Protein AF-A0A0F9KIY3-F1 (afdb_monomer_lite)

pLDDT: mean 74.43, std 20.49, range [30.53, 94.25]

Secondary structure (DSSP, 8-state):
----S---TT------S---GGGHHHHHHHHHHHHHHHHHHHHHHHHHHHHHHHHHHHEEEEE-TTT--EEEEE--TT--EEE-TTT--EEE--TT--

Radius of gyration: 25.59 Å; chains: 1; bounding box: 50×29×67 Å

Organism: NCBI:txid412755

Sequence (98 aa):
MLFRNVIDLNYSVTFNEKIEINQIPLFFHRLLSIDKEFENLSLLLYVNRWIRELTQSYNRDFTCNDCGEINIYFIPPETQYIICRRCKMKHFINSSKF

Structure (mmCIF, N/CA/C/O backbone):
data_AF-A0A0F9KIY3-F1
#
_entry.id   AF-A0A0F9KIY3-F1
#
loop_
_atom_site.group_PDB
_atom_site.id
_atom_site.type_symbol
_atom_site.label_atom_id
_atom_site.label_alt_id
_atom_site.label_comp_id
_atom_site.label_asym_id
_atom_site.label_entity_id
_atom_site.label_seq_id
_atom_site.pdbx_PDB_ins_code
_atom_site.Cartn_x
_atom_site.Cartn_y
_atom_site.Cartn_z
_atom_site.occupancy
_atom_site.B_iso_or_equiv
_atom_site.auth_seq_id
_atom_site.auth_comp_id
_atom_site.auth_asym_id
_atom_site.auth_atom_id
_atom_site.pdbx_PDB_model_num
ATOM 1 N N . MET A 1 1 ? 4.634 19.750 15.854 1.00 35.19 1 MET A N 1
ATOM 2 C CA . MET A 1 1 ? 5.137 20.115 17.199 1.00 35.19 1 MET A CA 1
ATOM 3 C C . MET A 1 1 ? 3.945 20.681 17.957 1.00 35.19 1 MET A C 1
ATOM 5 O O . MET A 1 1 ? 3.423 21.669 17.485 1.00 35.19 1 MET A O 1
ATOM 9 N N . LEU A 1 2 ? 3.371 20.109 19.013 1.00 32.75 2 LEU A N 1
ATOM 10 C CA . LEU A 1 2 ? 3.840 19.151 20.011 1.00 32.75 2 LEU A CA 1
ATOM 11 C C . LEU A 1 2 ? 2.604 18.423 20.586 1.00 32.75 2 LEU A C 1
ATOM 13 O O . LEU A 1 2 ? 1.839 19.026 21.326 1.00 32.75 2 LEU A O 1
ATOM 17 N N . PHE A 1 3 ? 2.435 17.129 20.297 1.00 30.53 3 PHE A N 1
ATOM 18 C CA . PHE A 1 3 ? 1.743 16.225 21.223 1.00 30.53 3 PHE A CA 1
ATOM 19 C C . PHE A 1 3 ? 2.784 15.817 22.265 1.00 30.53 3 PHE A C 1
ATOM 21 O O . PHE A 1 3 ? 3.435 14.781 22.153 1.00 30.53 3 PHE A O 1
ATOM 28 N N . ARG A 1 4 ? 3.060 16.712 23.209 1.00 32.41 4 ARG A N 1
ATOM 29 C CA . ARG A 1 4 ? 3.856 16.411 24.395 1.00 32.41 4 ARG A CA 1
ATOM 30 C C . ARG A 1 4 ? 3.052 16.888 25.585 1.00 32.41 4 ARG A C 1
ATOM 32 O O . ARG A 1 4 ? 2.717 18.066 25.633 1.00 32.41 4 ARG A O 1
ATOM 39 N N . ASN A 1 5 ? 2.867 15.967 26.529 1.00 33.28 5 ASN A N 1
ATOM 40 C CA . ASN A 1 5 ? 2.332 16.175 27.872 1.00 33.28 5 ASN A CA 1
ATOM 41 C C . ASN A 1 5 ? 0.787 16.199 27.848 1.00 33.28 5 ASN A C 1
ATOM 43 O O . ASN A 1 5 ? 0.197 17.051 27.209 1.00 33.28 5 ASN A O 1
ATOM 47 N N . VAL A 1 6 ? 0.041 15.294 28.477 1.00 35.84 6 VAL A N 1
ATOM 48 C CA . VAL A 1 6 ? 0.334 14.453 29.637 1.00 35.84 6 VAL A CA 1
ATOM 49 C C . VAL A 1 6 ? -0.587 13.229 29.547 1.00 35.84 6 VAL A C 1
ATOM 51 O O . VAL A 1 6 ? -1.801 13.349 29.680 1.00 35.84 6 VAL A O 1
ATOM 54 N N . ILE A 1 7 ? -0.016 12.050 29.294 1.00 37.12 7 ILE A N 1
ATOM 55 C CA . ILE A 1 7 ? -0.633 10.796 29.730 1.00 37.12 7 ILE A CA 1
ATOM 56 C C . ILE A 1 7 ? -0.316 10.727 31.224 1.00 37.12 7 ILE A C 1
ATOM 58 O O . ILE A 1 7 ? 0.743 10.241 31.612 1.00 37.12 7 ILE A O 1
ATOM 62 N N . ASP A 1 8 ? -1.188 11.305 32.048 1.00 33.00 8 ASP A N 1
ATOM 63 C CA . ASP A 1 8 ? -1.176 11.069 33.489 1.00 33.00 8 ASP A CA 1
ATOM 64 C C . ASP A 1 8 ? -1.993 9.798 33.707 1.00 33.00 8 ASP A C 1
ATOM 66 O O . ASP A 1 8 ? -3.222 9.813 33.770 1.00 33.00 8 ASP A O 1
ATOM 70 N N . LEU A 1 9 ? -1.293 8.666 33.781 1.00 38.03 9 LEU A N 1
ATOM 71 C CA . LEU A 1 9 ? -1.839 7.335 34.079 1.00 38.03 9 LEU A CA 1
ATOM 72 C C . LEU A 1 9 ? -2.267 7.176 35.555 1.00 38.03 9 LEU A C 1
ATOM 74 O O . LEU A 1 9 ? -2.364 6.060 36.051 1.00 38.03 9 LEU A O 1
ATOM 78 N N . ASN A 1 10 ? -2.555 8.280 36.250 1.00 34.38 10 ASN A N 1
ATOM 79 C CA . ASN A 1 10 ? -2.969 8.313 37.655 1.00 34.38 10 ASN A CA 1
ATOM 80 C C . ASN A 1 10 ? -4.407 8.814 37.854 1.00 34.38 10 ASN A C 1
ATOM 82 O O . ASN A 1 10 ? -4.759 9.289 38.932 1.00 34.38 10 ASN A O 1
ATOM 86 N N . TYR A 1 11 ? -5.276 8.676 36.853 1.00 35.78 11 TYR A N 1
ATOM 87 C CA . TYR A 1 11 ? -6.709 8.700 37.129 1.00 35.78 11 TYR A CA 1
ATOM 88 C C . TYR A 1 11 ? -7.126 7.332 37.666 1.00 35.78 11 TYR A C 1
ATOM 90 O O . TYR A 1 11 ? -7.474 6.422 36.916 1.00 35.78 11 TYR A O 1
ATOM 98 N N . SER A 1 12 ? -7.138 7.195 38.994 1.00 34.84 12 SER A N 1
ATOM 99 C CA . SER A 1 12 ? -8.119 6.310 39.611 1.00 34.84 12 SER A CA 1
ATOM 100 C C . SER A 1 12 ? -9.483 6.855 39.200 1.00 34.84 12 SER A C 1
ATOM 102 O O . SER A 1 12 ? -9.909 7.891 39.711 1.00 34.84 12 SER A O 1
ATOM 104 N N . VAL A 1 13 ? -10.143 6.216 38.234 1.00 41.94 13 VAL A N 1
ATOM 105 C CA . VAL A 1 13 ? -11.543 6.513 37.927 1.00 41.94 13 VAL A CA 1
ATOM 106 C C . VAL A 1 13 ? -12.351 6.009 39.118 1.00 41.94 13 VAL A C 1
ATOM 108 O O . VAL A 1 13 ? -12.832 4.880 39.145 1.00 41.94 13 VAL A O 1
ATOM 111 N N . THR A 1 14 ? -12.418 6.811 40.174 1.00 43.62 14 THR A N 1
ATOM 112 C CA . THR A 1 14 ? -13.330 6.572 41.279 1.00 43.62 14 THR A CA 1
ATOM 113 C C . THR A 1 14 ? -14.703 7.008 40.794 1.00 43.62 14 THR A C 1
ATOM 115 O O . THR A 1 14 ? -14.987 8.194 40.637 1.00 43.62 14 THR A O 1
ATOM 118 N N . PHE A 1 15 ? -15.548 6.021 40.488 1.00 44.81 15 PHE A N 1
ATOM 119 C CA . PHE A 1 15 ? -16.972 6.222 40.235 1.00 44.81 15 PHE A CA 1
ATOM 120 C C . PHE A 1 15 ? -17.628 6.733 41.525 1.00 44.81 15 PHE A C 1
ATOM 122 O O . PHE A 1 15 ? -18.150 5.962 42.322 1.00 44.81 15 PHE A O 1
ATOM 129 N N . ASN A 1 16 ? -17.540 8.043 41.759 1.00 47.62 16 ASN A N 1
ATOM 130 C CA . ASN A 1 16 ? -18.116 8.716 42.926 1.00 47.62 16 ASN A CA 1
ATOM 131 C C . ASN A 1 16 ? -19.599 9.084 42.739 1.00 47.62 16 ASN A C 1
ATOM 133 O O . ASN A 1 16 ? -20.189 9.727 43.605 1.00 47.62 16 ASN A O 1
ATOM 137 N N . GLU A 1 17 ? -20.223 8.670 41.636 1.00 56.19 17 GLU A N 1
ATOM 138 C CA . GLU A 1 17 ? -21.649 8.875 41.394 1.00 56.19 17 GLU A CA 1
ATOM 139 C C . GLU A 1 17 ? -22.447 7.639 41.821 1.00 56.19 17 GLU A C 1
ATOM 141 O O . GLU A 1 17 ? -22.162 6.511 41.415 1.00 56.19 17 GLU A O 1
ATOM 146 N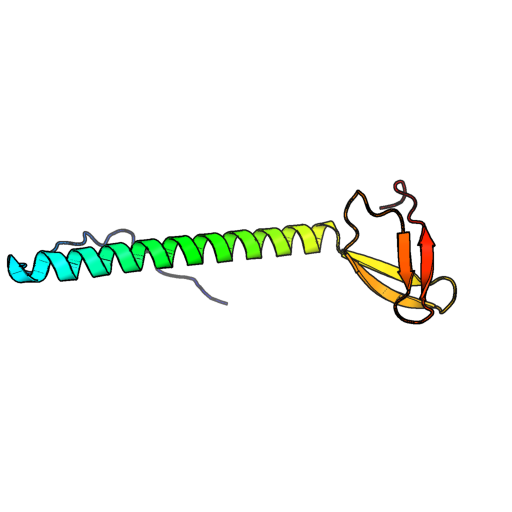 N . LYS A 1 18 ? -23.475 7.847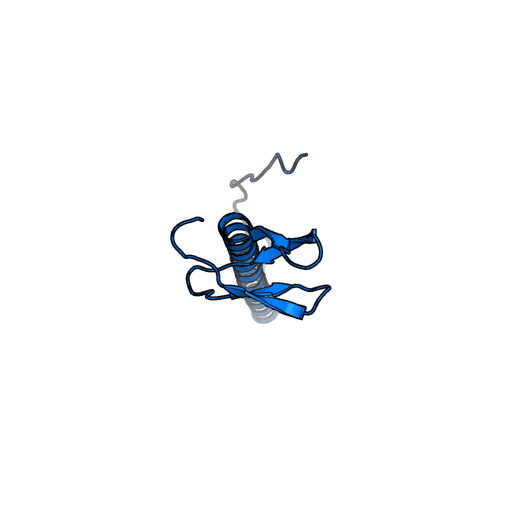 42.653 1.00 56.31 18 LYS A N 1
ATOM 147 C CA . LYS A 1 18 ? -24.468 6.810 42.951 1.00 56.31 18 LYS A CA 1
ATOM 148 C C . LYS A 1 18 ? -25.293 6.571 41.686 1.00 56.31 18 LYS A C 1
ATOM 150 O O . LYS A 1 18 ? -26.176 7.363 41.378 1.00 56.31 18 LYS A O 1
ATOM 155 N N . ILE A 1 19 ? -24.992 5.495 40.963 1.00 57.56 19 ILE A N 1
ATOM 156 C CA . ILE A 1 19 ? -25.766 5.069 39.793 1.00 57.56 19 ILE A CA 1
ATOM 157 C C . ILE A 1 19 ? -27.083 4.466 40.292 1.00 57.56 19 ILE A C 1
ATOM 159 O O . ILE A 1 19 ? -27.087 3.469 41.016 1.00 57.56 19 ILE A O 1
ATOM 163 N N . GLU A 1 20 ? -28.208 5.068 39.917 1.00 65.56 20 GLU A N 1
ATOM 164 C CA . GLU A 1 20 ? -29.521 4.468 40.151 1.00 65.56 20 GLU A CA 1
ATOM 165 C C . GLU A 1 20 ? -29.704 3.222 39.259 1.00 65.56 20 GLU A C 1
ATOM 167 O O . GLU A 1 20 ? -29.214 3.167 38.131 1.00 65.56 20 GLU A O 1
ATOM 172 N N . ILE A 1 21 ? -30.429 2.200 39.734 1.00 63.22 21 ILE A N 1
ATOM 173 C CA . ILE A 1 21 ? -30.580 0.907 39.024 1.00 63.22 21 ILE A CA 1
ATOM 174 C C . ILE A 1 21 ? -31.138 1.084 37.596 1.00 63.22 21 ILE A C 1
ATOM 176 O O . ILE A 1 21 ? -30.766 0.358 36.677 1.00 63.22 21 ILE A O 1
ATOM 180 N N . ASN A 1 22 ? -31.989 2.088 37.389 1.00 69.94 22 ASN A N 1
ATOM 181 C CA . ASN A 1 22 ? -32.573 2.466 36.096 1.00 69.94 22 ASN A CA 1
ATOM 182 C C . ASN A 1 22 ? -31.556 3.074 35.097 1.00 69.94 22 ASN A C 1
ATOM 184 O O . ASN A 1 22 ? -31.826 3.086 33.897 1.00 69.94 22 ASN A O 1
ATOM 188 N N . GLN A 1 23 ? -30.397 3.557 35.554 1.00 57.59 23 GLN A N 1
ATOM 189 C CA . GLN A 1 23 ? -29.348 4.173 34.730 1.00 57.59 23 GLN A CA 1
ATOM 190 C C . GLN A 1 23 ? -28.285 3.168 34.273 1.00 57.59 23 GLN A C 1
ATOM 192 O O . GLN A 1 23 ? -27.545 3.440 33.324 1.00 57.59 23 GLN A O 1
ATOM 197 N N . ILE A 1 24 ? -28.242 1.985 34.893 1.00 68.88 24 ILE A N 1
ATOM 198 C CA . ILE A 1 24 ? -27.306 0.903 34.563 1.00 68.88 24 ILE A CA 1
ATOM 199 C C . ILE A 1 24 ? -27.342 0.548 33.061 1.00 68.88 24 ILE A C 1
ATOM 201 O O . ILE A 1 24 ? -26.273 0.514 32.448 1.00 68.88 24 ILE A O 1
ATOM 205 N N . PRO A 1 25 ? -28.508 0.366 32.404 1.00 70.94 25 PRO A N 1
ATOM 206 C CA . PRO A 1 25 ? -28.544 0.037 30.976 1.00 70.94 25 PRO A CA 1
ATOM 207 C C . PRO A 1 25 ? -27.959 1.136 30.077 1.00 70.94 25 PRO A C 1
ATOM 209 O O . PRO A 1 25 ? -27.268 0.838 29.105 1.00 70.94 25 PRO A O 1
ATOM 212 N N . LEU A 1 26 ? -28.196 2.410 30.412 1.00 70.06 26 LEU A N 1
ATOM 213 C CA . LEU A 1 26 ? -27.670 3.558 29.663 1.00 70.06 26 LEU A CA 1
ATOM 214 C C . LEU A 1 26 ? -26.150 3.667 29.805 1.00 70.06 26 LEU A C 1
ATOM 216 O O . LEU A 1 26 ? -25.451 3.967 28.836 1.00 70.06 26 LEU A O 1
ATOM 220 N N . PHE A 1 27 ? -25.641 3.396 31.006 1.00 69.06 27 PHE A N 1
ATOM 221 C CA . PHE A 1 27 ? -24.214 3.373 31.286 1.00 69.06 27 PHE A CA 1
ATOM 222 C C . PHE A 1 27 ? -23.504 2.242 30.525 1.00 69.06 27 PHE A C 1
ATOM 224 O O . PHE A 1 27 ? -22.526 2.499 29.822 1.00 69.06 27 PHE A O 1
ATOM 231 N N . PHE A 1 28 ? -24.045 1.019 30.566 1.00 68.50 28 PHE A N 1
ATOM 232 C CA . PHE A 1 28 ? -23.519 -0.110 29.790 1.00 68.50 28 PHE A CA 1
ATOM 233 C C . PHE A 1 28 ? -23.569 0.141 28.282 1.00 68.50 28 PHE A C 1
ATOM 235 O O . PHE A 1 28 ? -22.598 -0.150 27.587 1.00 68.50 28 PHE A O 1
ATOM 242 N N . HIS A 1 29 ? -24.655 0.725 27.768 1.00 68.38 29 HIS A N 1
ATOM 243 C CA . HIS A 1 29 ? -24.744 1.081 26.353 1.00 68.38 29 HIS A CA 1
ATOM 244 C C . HIS A 1 29 ? -23.639 2.068 25.950 1.00 68.38 29 HIS A C 1
ATOM 246 O O . HIS A 1 29 ? -22.992 1.868 24.928 1.00 68.38 29 HIS A O 1
ATOM 252 N N . ARG A 1 30 ? -23.380 3.112 26.752 1.00 67.44 30 ARG A N 1
ATOM 253 C CA . ARG A 1 30 ? -22.293 4.072 26.481 1.00 67.44 30 ARG A CA 1
ATOM 254 C C . ARG A 1 30 ? -20.916 3.414 26.505 1.00 67.44 30 ARG A C 1
ATOM 256 O O . ARG A 1 30 ? -20.117 3.688 25.619 1.00 67.44 30 ARG A O 1
ATOM 263 N N . LEU A 1 31 ? -20.658 2.535 27.472 1.00 68.06 31 LEU A N 1
ATOM 264 C CA . LEU A 1 31 ? -19.416 1.758 27.545 1.00 68.06 31 LEU A CA 1
ATOM 265 C C . LEU A 1 31 ? -19.202 0.906 26.290 1.00 68.06 31 LEU A C 1
ATOM 267 O O . LEU A 1 31 ? -18.137 0.973 25.686 1.00 68.06 31 LEU A O 1
ATOM 271 N N . LEU A 1 32 ? -20.230 0.173 25.857 1.00 65.69 32 LEU A N 1
ATOM 272 C CA . LEU A 1 32 ? -20.180 -0.639 24.637 1.00 65.69 32 LEU A CA 1
ATOM 273 C C . LEU A 1 32 ? -20.000 0.211 23.370 1.00 65.69 32 LEU A C 1
ATOM 275 O O . LEU A 1 32 ? -19.343 -0.224 22.427 1.00 65.69 32 LEU A O 1
ATOM 279 N N . SER A 1 33 ? -20.587 1.410 23.320 1.00 64.88 33 SER A N 1
ATOM 280 C CA . SER A 1 33 ? -20.382 2.347 22.209 1.00 64.88 33 SER A CA 1
ATOM 281 C C . SER A 1 33 ? -18.941 2.859 22.155 1.00 64.88 33 SER A C 1
ATOM 283 O O . SER A 1 33 ? -18.347 2.839 21.081 1.00 64.88 33 SER A O 1
ATOM 285 N N . ILE A 1 34 ? -18.364 3.249 23.298 1.00 70.44 34 ILE A N 1
ATOM 286 C CA . ILE A 1 34 ? -16.969 3.710 23.390 1.00 70.44 34 ILE A CA 1
ATOM 287 C C . ILE A 1 34 ? -15.999 2.591 22.988 1.00 70.44 34 ILE A C 1
ATOM 289 O O . ILE A 1 34 ? -15.050 2.850 22.255 1.00 70.44 34 ILE A O 1
ATOM 293 N N . ASP A 1 35 ? -16.254 1.353 23.419 1.00 70.62 35 ASP A N 1
ATOM 294 C CA . ASP A 1 35 ? -15.425 0.187 23.088 1.00 70.62 35 ASP A CA 1
ATOM 295 C C . ASP A 1 35 ? -15.386 -0.076 21.571 1.00 70.62 35 ASP A C 1
ATOM 297 O O . ASP A 1 35 ? -14.318 -0.170 20.966 1.00 70.62 35 ASP A O 1
ATOM 301 N N . LYS A 1 36 ? -16.553 -0.052 20.914 1.00 70.62 36 LYS A N 1
ATOM 302 C CA . LYS A 1 36 ? -16.654 -0.199 19.452 1.00 70.62 36 LYS A CA 1
ATOM 303 C C . LYS A 1 36 ? -15.994 0.948 18.688 1.00 70.62 36 LYS A C 1
ATOM 305 O O . LYS A 1 36 ? -15.367 0.728 17.652 1.00 70.62 36 LYS A O 1
ATOM 310 N N . GLU A 1 37 ? -16.160 2.186 19.148 1.00 75.12 37 GLU A N 1
ATOM 311 C CA . GLU A 1 37 ? -15.502 3.342 18.530 1.00 75.12 37 GLU A CA 1
ATOM 312 C C . GLU A 1 37 ? -13.979 3.258 18.679 1.00 75.12 37 GLU A C 1
ATOM 314 O O . GLU A 1 37 ? -13.251 3.525 17.720 1.00 75.12 37 GLU A O 1
ATOM 319 N N . PHE A 1 38 ? -13.496 2.819 19.841 1.00 77.12 38 PHE A N 1
ATOM 320 C CA . PHE A 1 38 ? -12.076 2.612 20.097 1.00 77.12 38 PHE A CA 1
ATOM 321 C C . PHE A 1 38 ? -11.484 1.519 19.202 1.00 77.12 38 PHE A C 1
ATOM 323 O O . PHE A 1 38 ? -10.435 1.735 18.591 1.00 77.12 38 PHE A O 1
ATOM 330 N N . GLU A 1 39 ? -12.168 0.381 19.059 1.00 79.00 39 GLU A N 1
ATOM 331 C CA . GLU A 1 39 ? -11.744 -0.704 18.172 1.00 79.00 39 GLU A CA 1
ATOM 332 C C . GLU A 1 39 ? -11.609 -0.208 16.722 1.00 79.00 39 GLU A C 1
ATOM 334 O O . GLU A 1 39 ? -10.549 -0.358 16.106 1.00 79.00 39 GLU A O 1
ATOM 339 N N . ASN A 1 40 ? -12.623 0.497 16.210 1.00 80.19 40 ASN A N 1
ATOM 340 C CA . ASN A 1 40 ? -12.603 1.064 14.859 1.00 80.19 40 ASN A CA 1
ATOM 341 C C . ASN A 1 40 ? -11.462 2.073 14.655 1.00 80.19 4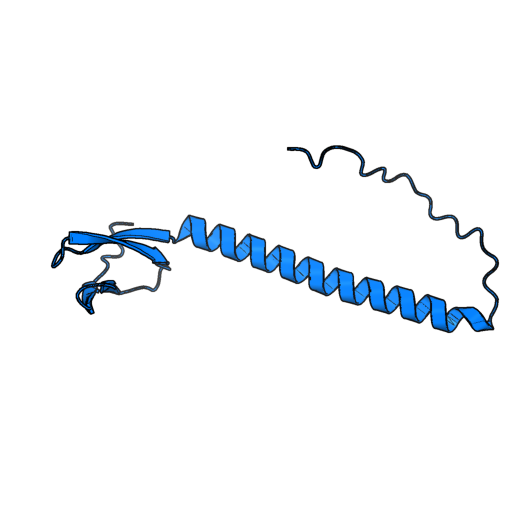0 ASN A C 1
ATOM 343 O O . ASN A 1 40 ? -10.776 2.045 13.628 1.00 80.19 40 ASN A O 1
ATOM 347 N N . LEU A 1 41 ? -11.229 2.956 15.630 1.00 81.56 41 LEU A N 1
ATOM 348 C CA . LEU A 1 41 ? -10.125 3.916 15.583 1.00 81.56 41 LEU A CA 1
ATOM 349 C C . LEU A 1 41 ? -8.764 3.213 15.610 1.00 81.56 41 LEU A C 1
ATOM 351 O O . LEU A 1 41 ? -7.864 3.593 14.859 1.00 81.56 41 LEU A O 1
ATOM 355 N N . SER A 1 42 ? -8.613 2.173 16.430 1.00 79.56 42 SER A N 1
ATOM 356 C CA . SER A 1 42 ? -7.373 1.398 16.518 1.00 79.56 42 SER A CA 1
ATOM 357 C C . SER A 1 42 ? -7.049 0.696 15.194 1.00 79.56 42 SER A C 1
ATOM 359 O O . SER A 1 42 ? -5.915 0.780 14.713 1.00 79.56 42 SER A O 1
ATOM 361 N N . LEU A 1 43 ? -8.061 0.114 14.540 1.00 87.06 43 LEU A N 1
ATOM 362 C CA . LEU A 1 43 ? -7.933 -0.510 13.227 1.00 87.06 43 LEU A CA 1
ATOM 363 C C . LEU A 1 43 ? -7.556 0.522 12.160 1.00 87.06 43 LEU A C 1
ATOM 365 O O . LEU A 1 43 ? -6.636 0.295 11.373 1.00 87.06 43 LEU A O 1
ATOM 369 N N . LEU A 1 44 ? -8.216 1.684 12.156 1.00 90.00 44 LEU A N 1
ATOM 370 C CA . LEU A 1 44 ? -7.917 2.764 11.217 1.00 90.00 44 LEU A CA 1
ATOM 371 C C . LEU A 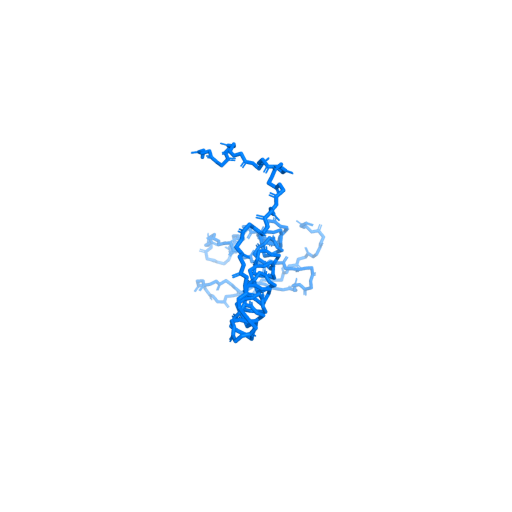1 44 ? -6.472 3.259 11.366 1.00 90.00 44 LEU A C 1
ATOM 373 O O . LEU A 1 44 ? -5.789 3.486 10.363 1.00 90.00 44 LEU A O 1
ATOM 377 N N . LEU A 1 45 ? -5.989 3.427 12.599 1.00 86.50 45 LEU A N 1
ATOM 378 C CA . LEU A 1 45 ? -4.608 3.831 12.873 1.00 86.50 45 LEU A CA 1
ATOM 379 C C . LEU A 1 45 ? -3.608 2.764 12.420 1.00 86.50 45 LEU A C 1
ATOM 381 O O . LEU A 1 45 ? -2.592 3.105 11.809 1.00 86.50 45 LEU A O 1
ATOM 385 N N . TYR A 1 46 ? -3.908 1.489 12.669 1.00 87.88 46 TYR A N 1
ATOM 386 C CA . TYR A 1 46 ? -3.084 0.368 12.225 1.00 87.88 46 TYR A CA 1
ATOM 387 C C . TYR A 1 46 ? -2.972 0.315 10.695 1.00 87.88 46 TYR A C 1
ATOM 389 O O . TYR A 1 46 ? -1.863 0.309 10.159 1.00 87.88 46 TYR A O 1
ATOM 397 N N . VAL A 1 47 ? -4.101 0.382 9.980 1.00 91.69 47 VAL A N 1
ATOM 398 C CA . VAL A 1 47 ? -4.132 0.397 8.508 1.00 91.69 47 VAL A CA 1
ATOM 399 C C . VAL A 1 47 ? -3.377 1.606 7.956 1.00 91.69 47 VAL A C 1
ATOM 401 O O . VAL A 1 47 ? -2.566 1.459 7.045 1.00 91.69 47 VAL A O 1
ATOM 404 N N . ASN A 1 48 ? -3.569 2.798 8.531 1.00 92.12 48 ASN A N 1
ATOM 405 C CA . ASN A 1 48 ? -2.835 3.996 8.113 1.00 92.12 48 ASN A CA 1
ATOM 406 C C . ASN A 1 48 ? -1.322 3.850 8.290 1.00 92.12 48 ASN A C 1
ATOM 408 O O . ASN A 1 48 ? -0.554 4.266 7.419 1.00 92.12 48 ASN A O 1
ATOM 412 N N . ARG A 1 49 ? -0.877 3.277 9.413 1.00 92.19 49 ARG A N 1
ATOM 413 C CA . ARG A 1 49 ? 0.542 3.001 9.648 1.00 92.19 49 ARG A CA 1
ATOM 414 C C . ARG A 1 49 ? 1.082 2.032 8.602 1.00 92.19 49 ARG A C 1
ATOM 416 O O . ARG A 1 49 ? 2.113 2.315 8.000 1.00 92.19 49 ARG A O 1
ATOM 423 N N . TRP A 1 50 ? 0.363 0.946 8.350 1.00 91.69 50 TRP A N 1
ATOM 424 C CA . TRP A 1 50 ? 0.795 -0.066 7.399 1.00 91.69 50 TRP A CA 1
ATOM 425 C C . TRP A 1 50 ? 0.862 0.478 5.966 1.00 91.69 50 TRP A C 1
ATOM 427 O O . TRP A 1 50 ? 1.863 0.284 5.285 1.00 91.69 50 TRP A O 1
ATOM 437 N N . ILE A 1 51 ? -0.127 1.272 5.534 1.00 91.38 51 ILE A N 1
ATOM 438 C CA . ILE A 1 51 ? -0.092 1.973 4.238 1.00 91.38 51 ILE A CA 1
ATOM 439 C C . ILE A 1 51 ? 1.154 2.854 4.127 1.00 91.38 51 ILE A C 1
ATOM 441 O O . ILE A 1 51 ? 1.808 2.854 3.085 1.00 91.38 51 ILE A O 1
ATOM 445 N N . ARG A 1 52 ? 1.512 3.599 5.182 1.00 91.12 52 ARG A N 1
ATOM 446 C CA . ARG A 1 52 ? 2.715 4.448 5.179 1.00 91.12 52 ARG A CA 1
ATOM 447 C C . ARG A 1 52 ? 3.992 3.628 5.043 1.00 91.12 52 ARG A C 1
ATOM 449 O O . ARG A 1 52 ? 4.844 4.001 4.243 1.00 91.12 52 ARG A O 1
ATOM 456 N N . GLU A 1 53 ? 4.105 2.530 5.784 1.00 92.06 53 GLU A N 1
ATOM 457 C CA . GLU A 1 53 ? 5.246 1.613 5.703 1.00 92.06 53 GLU A CA 1
ATOM 458 C C . GLU A 1 53 ? 5.367 1.026 4.287 1.00 92.06 53 GLU A C 1
ATOM 460 O O . GLU A 1 53 ? 6.413 1.162 3.659 1.00 92.06 53 GLU A O 1
ATOM 465 N N . LEU A 1 54 ? 4.273 0.507 3.717 1.00 90.31 54 LEU A N 1
ATOM 466 C CA . LEU A 1 54 ? 4.243 -0.001 2.340 1.00 90.31 54 LEU A CA 1
ATOM 467 C C . LEU A 1 54 ? 4.620 1.080 1.319 1.00 90.31 54 LEU A C 1
ATOM 469 O O . LEU A 1 54 ? 5.401 0.833 0.403 1.00 90.31 54 LEU A O 1
ATOM 473 N N . THR A 1 55 ? 4.086 2.290 1.478 1.00 90.88 55 THR A N 1
ATOM 474 C CA . THR A 1 55 ? 4.375 3.425 0.590 1.00 90.88 55 THR A CA 1
ATOM 475 C C . THR A 1 55 ? 5.863 3.770 0.624 1.00 90.88 55 THR A C 1
ATOM 477 O O . THR A 1 55 ? 6.465 3.972 -0.425 1.00 90.88 55 THR A O 1
ATOM 480 N N . GLN A 1 56 ? 6.482 3.794 1.807 1.00 90.00 56 GLN A N 1
ATOM 481 C CA . GLN A 1 56 ? 7.922 4.032 1.955 1.00 90.00 56 GLN A CA 1
ATOM 482 C C . GLN A 1 56 ? 8.755 2.893 1.360 1.00 90.00 56 GLN A C 1
ATOM 484 O O . GLN A 1 56 ? 9.764 3.142 0.703 1.00 90.00 56 GLN A O 1
ATOM 489 N N . SER A 1 57 ? 8.331 1.646 1.557 1.00 92.31 57 SER A N 1
ATOM 490 C CA . SER A 1 57 ? 9.054 0.477 1.062 1.00 92.31 57 SER A CA 1
ATOM 491 C C . SER A 1 57 ? 8.988 0.329 -0.455 1.00 92.31 57 SER A C 1
ATOM 493 O O . SER A 1 57 ? 9.987 -0.075 -1.050 1.00 92.31 57 SER A O 1
ATOM 495 N N . TYR A 1 58 ? 7.862 0.674 -1.086 1.00 91.94 58 TYR A N 1
ATOM 496 C CA . TYR A 1 58 ? 7.574 0.290 -2.474 1.00 91.94 58 TYR A CA 1
ATOM 497 C C . TYR A 1 58 ? 7.349 1.447 -3.444 1.00 91.94 58 TYR A C 1
ATOM 499 O O . TYR A 1 58 ? 7.310 1.203 -4.651 1.00 91.94 58 TYR A O 1
ATOM 507 N N . ASN A 1 59 ? 7.236 2.696 -2.987 1.00 93.38 59 ASN A N 1
ATOM 508 C CA . ASN A 1 59 ? 7.247 3.807 -3.934 1.00 93.38 59 ASN A CA 1
ATOM 509 C C . ASN A 1 59 ? 8.638 3.966 -4.546 1.00 93.38 59 ASN A C 1
ATOM 511 O O . ASN A 1 59 ? 9.652 3.998 -3.842 1.00 93.38 59 ASN A O 1
ATOM 515 N N . ARG A 1 60 ? 8.678 4.066 -5.872 1.00 89.94 60 ARG A N 1
ATOM 516 C CA . ARG A 1 60 ? 9.895 4.301 -6.646 1.00 89.94 60 ARG A CA 1
ATOM 517 C C . ARG A 1 60 ? 9.634 5.358 -7.704 1.00 89.94 60 ARG A C 1
ATOM 519 O O . ARG A 1 60 ? 8.573 5.369 -8.337 1.00 89.94 60 ARG A O 1
ATOM 526 N N . ASP A 1 61 ? 10.635 6.200 -7.909 1.00 91.38 61 ASP A N 1
ATOM 527 C CA . ASP A 1 61 ? 10.682 7.092 -9.056 1.00 91.38 61 ASP A CA 1
ATOM 528 C C . ASP A 1 61 ? 10.993 6.269 -10.303 1.00 91.38 61 ASP A C 1
ATOM 530 O O . ASP A 1 61 ? 11.924 5.460 -10.332 1.00 91.38 61 ASP A O 1
ATOM 534 N N . PHE A 1 62 ? 10.192 6.468 -11.340 1.00 90.25 62 PHE A N 1
ATOM 535 C CA . PHE A 1 62 ? 10.366 5.827 -12.629 1.00 90.25 62 PHE A CA 1
ATOM 536 C C . PHE A 1 62 ? 10.384 6.885 -13.723 1.00 90.25 62 PHE A C 1
ATOM 538 O O . PHE A 1 62 ? 9.413 7.627 -13.907 1.00 90.25 62 PHE A O 1
ATOM 545 N N . THR A 1 63 ? 11.473 6.900 -14.484 1.00 91.56 63 THR A N 1
ATOM 546 C CA . THR A 1 63 ? 11.604 7.695 -15.703 1.00 91.56 63 THR A CA 1
ATOM 547 C C . THR A 1 63 ? 11.229 6.829 -16.896 1.00 91.56 63 THR A C 1
ATOM 549 O O . THR A 1 63 ? 11.842 5.791 -17.141 1.00 91.56 63 THR A O 1
ATOM 552 N N . CYS A 1 64 ? 10.220 7.248 -17.656 1.00 91.75 64 CYS A N 1
ATOM 553 C CA . CYS A 1 64 ? 9.828 6.559 -18.878 1.00 91.75 64 CYS A CA 1
ATOM 554 C C . CYS A 1 64 ? 10.898 6.726 -19.965 1.00 91.75 64 CYS A C 1
ATOM 556 O O . CYS A 1 64 ? 11.205 7.848 -20.361 1.00 91.75 64 CYS A O 1
ATOM 558 N N . ASN A 1 65 ? 11.399 5.613 -20.505 1.00 89.12 65 ASN A N 1
ATOM 559 C CA . ASN A 1 65 ? 12.410 5.631 -21.568 1.00 89.12 65 ASN A CA 1
ATOM 560 C C . ASN A 1 65 ? 11.883 6.178 -22.907 1.00 89.12 65 ASN A C 1
ATOM 562 O O . ASN A 1 65 ? 12.668 6.705 -23.686 1.00 89.12 65 ASN A O 1
ATOM 566 N N . ASP A 1 66 ? 10.576 6.068 -23.172 1.00 92.38 66 ASP A N 1
ATOM 567 C CA . ASP A 1 66 ? 9.994 6.466 -24.463 1.00 92.38 66 ASP A CA 1
ATOM 568 C C . ASP A 1 66 ? 9.619 7.953 -24.509 1.00 92.38 66 ASP A C 1
ATOM 570 O O . ASP A 1 66 ? 9.792 8.607 -25.533 1.00 92.38 66 ASP A O 1
ATOM 574 N N . CYS A 1 67 ? 9.079 8.503 -23.414 1.00 92.94 67 CYS A N 1
ATOM 575 C CA . CYS A 1 67 ? 8.598 9.890 -23.380 1.00 92.94 67 CYS A CA 1
ATOM 576 C C . CYS A 1 67 ? 9.312 10.792 -22.363 1.00 92.94 67 CYS A C 1
ATOM 578 O O . CYS A 1 67 ? 8.933 11.953 -22.229 1.00 92.94 67 CYS A O 1
ATOM 580 N N . GLY A 1 68 ? 10.292 10.271 -21.617 1.00 91.19 68 GLY A N 1
ATOM 581 C CA . GLY A 1 68 ? 11.094 11.023 -20.643 1.00 91.19 68 GLY A CA 1
ATOM 582 C C . GLY A 1 68 ? 10.361 11.451 -19.366 1.00 91.19 68 GLY A C 1
ATOM 583 O O . GLY A 1 68 ? 10.939 12.134 -18.529 1.00 91.19 68 GLY A O 1
ATOM 584 N N . GLU A 1 69 ? 9.093 11.073 -19.202 1.00 92.56 69 GLU A N 1
ATOM 585 C CA . GLU A 1 69 ? 8.271 11.500 -18.067 1.00 92.56 69 GLU A CA 1
ATOM 586 C C . GLU A 1 69 ? 8.707 10.805 -16.770 1.00 92.56 69 GLU A C 1
ATOM 588 O O . GLU A 1 69 ? 8.811 9.576 -16.736 1.00 92.56 69 GLU A O 1
ATOM 593 N N . ILE A 1 70 ? 8.873 11.578 -15.694 1.00 91.81 70 ILE A N 1
ATOM 594 C CA . ILE A 1 70 ? 9.194 11.070 -14.355 1.00 91.81 70 ILE A CA 1
ATOM 595 C C . ILE A 1 70 ? 7.905 10.974 -13.541 1.00 91.81 70 ILE A C 1
ATOM 597 O O . ILE A 1 70 ? 7.166 11.945 -13.410 1.00 91.81 70 ILE A O 1
ATOM 601 N N . ASN A 1 71 ? 7.619 9.796 -12.994 1.00 90.56 71 ASN A N 1
ATOM 602 C CA . ASN A 1 71 ? 6.461 9.564 -12.136 1.00 90.56 71 ASN A CA 1
ATOM 603 C C . ASN A 1 71 ? 6.815 8.638 -10.974 1.00 90.56 71 ASN A C 1
ATOM 605 O O . ASN A 1 71 ? 7.674 7.770 -11.101 1.00 90.56 71 ASN A O 1
ATOM 609 N N . ILE A 1 72 ? 6.068 8.771 -9.880 1.00 91.56 72 ILE A N 1
ATOM 610 C CA . ILE A 1 72 ? 6.149 7.864 -8.735 1.00 91.56 72 ILE A CA 1
ATOM 611 C C . ILE A 1 72 ? 5.158 6.715 -8.937 1.00 91.56 72 ILE A C 1
ATOM 613 O O . ILE A 1 72 ? 3.958 6.947 -9.146 1.00 91.56 72 ILE A O 1
ATOM 617 N N . TYR A 1 73 ? 5.649 5.481 -8.843 1.00 91.75 73 TYR A N 1
ATOM 618 C CA . TYR A 1 73 ? 4.831 4.269 -8.870 1.00 91.75 73 TYR A CA 1
ATOM 619 C C . TYR A 1 73 ? 4.999 3.479 -7.581 1.00 91.75 73 TYR A C 1
ATOM 621 O O . TYR A 1 73 ? 6.090 3.408 -7.024 1.00 91.75 73 TYR A O 1
ATOM 629 N N . PHE A 1 74 ? 3.909 2.853 -7.147 1.00 92.25 74 PHE A N 1
ATOM 630 C CA . PHE A 1 74 ? 3.925 1.836 -6.107 1.00 92.25 74 PHE A CA 1
ATOM 631 C C . PHE A 1 74 ? 4.272 0.488 -6.754 1.00 92.25 74 PHE A C 1
ATOM 633 O O . PHE A 1 74 ? 3.500 -0.003 -7.580 1.00 92.25 74 PHE A O 1
ATOM 640 N N . ILE A 1 75 ? 5.439 -0.073 -6.426 1.00 90.88 75 ILE A N 1
ATOM 641 C CA . ILE A 1 75 ? 5.993 -1.287 -7.045 1.00 90.88 75 ILE A CA 1
ATOM 642 C C . ILE A 1 75 ? 6.209 -2.366 -5.968 1.00 90.88 75 ILE A C 1
ATOM 644 O O . ILE A 1 75 ? 7.301 -2.464 -5.403 1.00 90.88 75 ILE A O 1
ATOM 648 N N . PRO A 1 76 ? 5.189 -3.180 -5.643 1.00 88.81 76 PRO A N 1
ATOM 649 C CA . PRO A 1 76 ? 5.359 -4.337 -4.766 1.00 88.81 76 PRO A CA 1
ATOM 650 C C . PRO A 1 76 ? 6.197 -5.446 -5.437 1.00 88.81 76 PRO A C 1
ATOM 652 O O . PRO A 1 76 ? 6.334 -5.440 -6.666 1.00 88.81 76 PRO A O 1
ATOM 655 N N . PRO A 1 77 ? 6.711 -6.435 -4.674 1.00 85.62 77 PRO A N 1
ATOM 656 C CA . PRO A 1 77 ? 7.660 -7.447 -5.164 1.00 85.62 77 PRO A CA 1
ATOM 657 C C . PRO A 1 77 ? 7.177 -8.277 -6.362 1.00 85.62 77 PRO A C 1
ATOM 659 O O . PRO A 1 77 ? 7.982 -8.751 -7.155 1.00 85.62 77 PRO A O 1
ATOM 662 N N . GLU A 1 78 ? 5.864 -8.442 -6.513 1.00 86.81 78 GLU A N 1
ATOM 663 C CA . GLU A 1 78 ? 5.249 -9.231 -7.588 1.00 86.81 78 GLU A CA 1
ATOM 664 C C . GLU A 1 78 ? 5.039 -8.432 -8.887 1.00 86.81 78 GLU A C 1
ATOM 666 O O . GLU A 1 78 ? 4.560 -8.963 -9.892 1.00 86.81 78 GLU A O 1
ATOM 671 N N . THR A 1 79 ? 5.388 -7.143 -8.897 1.00 87.94 79 THR A N 1
ATOM 672 C CA . THR A 1 79 ? 5.169 -6.274 -10.057 1.00 87.94 79 THR A CA 1
ATOM 673 C C . THR A 1 79 ? 6.144 -6.612 -11.176 1.00 87.94 79 THR A C 1
ATOM 675 O O . THR A 1 79 ? 7.347 -6.399 -11.063 1.00 87.94 79 THR A O 1
ATOM 678 N N . GLN A 1 80 ? 5.615 -7.080 -12.304 1.00 89.50 80 GLN A N 1
ATOM 679 C CA . GLN A 1 80 ? 6.427 -7.447 -13.470 1.00 89.50 80 GLN A CA 1
ATOM 680 C C . GLN A 1 80 ? 6.633 -6.289 -14.453 1.00 89.50 80 GLN A C 1
ATOM 682 O O . GLN A 1 80 ? 7.569 -6.302 -15.252 1.00 89.50 80 GLN A O 1
ATOM 687 N N . TYR A 1 81 ? 5.736 -5.300 -14.451 1.00 91.38 81 TYR A N 1
ATOM 688 C CA . TYR A 1 81 ? 5.776 -4.187 -15.394 1.00 91.38 81 TYR A CA 1
ATOM 689 C C . TYR A 1 81 ? 5.099 -2.927 -14.851 1.00 91.38 81 TYR A C 1
ATOM 691 O O . TYR A 1 81 ? 4.224 -2.991 -13.992 1.00 91.38 81 TYR A O 1
ATOM 699 N N . ILE A 1 82 ? 5.463 -1.785 -15.428 1.00 91.81 82 ILE A N 1
ATOM 700 C CA . ILE A 1 82 ? 4.846 -0.477 -15.212 1.00 91.81 82 ILE A CA 1
ATOM 701 C C . ILE A 1 82 ? 4.289 0.015 -16.541 1.00 91.81 82 ILE A C 1
ATOM 703 O O . ILE A 1 82 ? 4.903 -0.178 -17.589 1.00 91.81 82 ILE A O 1
ATOM 707 N N . ILE A 1 83 ? 3.135 0.673 -16.506 1.00 92.44 83 ILE A N 1
ATOM 708 C CA . ILE A 1 83 ? 2.592 1.382 -17.665 1.00 92.44 83 ILE A CA 1
ATOM 709 C C . ILE A 1 83 ? 2.824 2.873 -17.458 1.00 92.44 83 ILE A C 1
ATOM 711 O O . ILE A 1 83 ? 2.344 3.445 -16.478 1.00 92.44 83 ILE A O 1
ATOM 715 N N . CYS A 1 84 ? 3.527 3.512 -18.392 1.00 92.38 84 CYS A N 1
ATOM 716 C CA . CYS A 1 84 ? 3.743 4.950 -18.346 1.00 92.38 84 CYS A CA 1
ATOM 717 C C . CYS A 1 84 ? 2.403 5.702 -18.380 1.00 92.38 84 CYS A C 1
ATOM 719 O O . CYS A 1 84 ? 1.606 5.544 -19.306 1.00 92.38 84 CYS A O 1
ATOM 721 N N . ARG A 1 85 ? 2.155 6.579 -17.401 1.00 91.94 85 ARG A N 1
ATOM 722 C CA . ARG A 1 85 ? 0.913 7.369 -17.327 1.00 91.94 85 ARG A CA 1
ATOM 723 C C . ARG A 1 85 ? 0.701 8.288 -18.532 1.00 91.94 85 ARG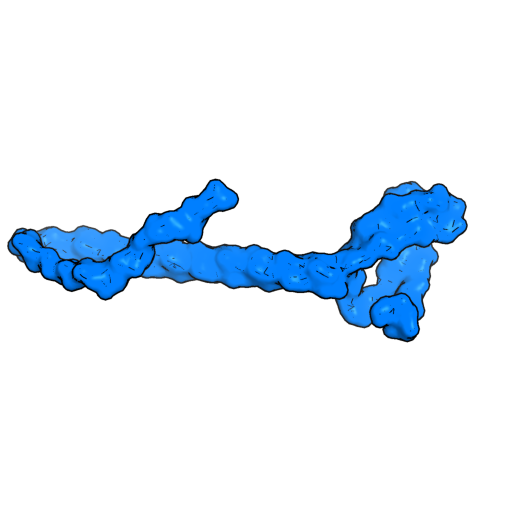 A C 1
ATOM 725 O O . ARG A 1 85 ? -0.457 8.523 -18.880 1.00 91.94 85 ARG A O 1
ATOM 732 N N . ARG A 1 86 ? 1.782 8.759 -19.168 1.00 93.69 86 ARG A N 1
ATOM 733 C CA . ARG A 1 86 ? 1.756 9.697 -20.300 1.00 93.69 86 ARG A CA 1
ATOM 734 C C . ARG A 1 86 ? 1.625 8.991 -21.649 1.00 93.69 86 ARG A C 1
ATOM 736 O O . ARG A 1 86 ? 0.600 9.145 -22.301 1.00 93.69 86 ARG A O 1
ATOM 743 N N . CYS A 1 87 ? 2.619 8.200 -22.057 1.00 94.25 87 CYS A N 1
ATOM 744 C CA . CYS A 1 87 ? 2.624 7.546 -23.375 1.00 94.25 87 CYS A CA 1
ATOM 745 C C . CYS A 1 87 ? 1.933 6.173 -23.410 1.00 94.25 87 CYS A C 1
ATOM 747 O O . CYS A 1 87 ? 1.821 5.587 -24.479 1.00 94.25 87 CYS A O 1
ATOM 749 N N . LYS A 1 88 ? 1.477 5.650 -22.261 1.00 93.62 88 LYS A N 1
ATOM 750 C CA . LYS A 1 88 ? 0.814 4.336 -22.123 1.00 93.62 88 LYS A CA 1
ATOM 751 C C . LYS A 1 88 ? 1.667 3.129 -22.539 1.00 93.62 88 LYS A C 1
ATOM 753 O O . LYS A 1 88 ? 1.144 2.021 -22.626 1.00 93.62 88 LYS A O 1
ATOM 758 N N . MET A 1 89 ? 2.973 3.317 -22.720 1.00 92.88 89 MET A N 1
ATOM 759 C CA . MET A 1 89 ? 3.912 2.235 -23.012 1.00 92.88 89 MET A CA 1
ATOM 760 C C . MET A 1 89 ? 4.172 1.362 -21.784 1.00 92.88 89 MET A C 1
ATOM 762 O O . MET A 1 89 ? 4.177 1.839 -20.645 1.00 92.88 89 MET A O 1
ATOM 766 N N . LYS A 1 90 ? 4.375 0.066 -22.034 1.00 92.81 90 LYS A N 1
ATOM 767 C CA . LYS A 1 90 ? 4.646 -0.956 -21.020 1.00 92.81 90 LYS A CA 1
ATOM 768 C C . LYS A 1 90 ? 6.155 -1.138 -20.852 1.00 92.81 90 LYS A C 1
ATOM 770 O O . LYS A 1 90 ? 6.851 -1.425 -21.820 1.00 92.81 90 LYS A O 1
ATOM 775 N N . HIS A 1 91 ? 6.636 -1.059 -19.617 1.00 90.25 91 HIS A N 1
ATOM 776 C CA . HIS A 1 91 ? 8.040 -1.240 -19.256 1.00 90.25 91 HIS A CA 1
ATOM 777 C C . HIS A 1 91 ? 8.177 -2.392 -18.267 1.00 90.25 91 HIS A C 1
ATOM 779 O O . HIS A 1 91 ? 7.567 -2.359 -17.201 1.00 90.25 91 HIS A O 1
ATOM 785 N N . PHE A 1 92 ? 8.960 -3.413 -18.608 1.00 89.94 92 PHE A N 1
ATOM 786 C CA . PHE A 1 92 ? 9.202 -4.545 -17.715 1.00 89.94 92 PHE A CA 1
ATOM 787 C C . PHE A 1 92 ? 10.224 -4.181 -16.637 1.00 89.94 92 PHE A C 1
ATOM 789 O O . PHE A 1 92 ? 11.236 -3.535 -16.914 1.00 89.94 92 PHE A O 1
ATOM 796 N N . ILE A 1 93 ? 9.942 -4.592 -15.404 1.00 84.62 93 ILE A N 1
ATOM 797 C CA . ILE A 1 93 ? 10.794 -4.353 -14.242 1.00 84.62 93 ILE A CA 1
ATOM 798 C C . ILE A 1 93 ? 11.704 -5.570 -14.092 1.00 84.62 93 ILE A C 1
ATOM 800 O O . ILE A 1 93 ? 11.222 -6.683 -13.899 1.00 84.62 93 ILE A O 1
ATOM 804 N N . ASN A 1 94 ? 13.021 -5.374 -14.165 1.00 70.25 94 ASN A N 1
ATOM 805 C CA . ASN A 1 94 ? 13.954 -6.423 -13.765 1.00 70.25 94 ASN A CA 1
ATOM 806 C C . ASN A 1 94 ? 14.059 -6.413 -12.239 1.00 70.25 94 ASN A C 1
ATOM 808 O O . ASN A 1 94 ? 14.570 -5.457 -11.657 1.00 70.25 94 ASN A O 1
ATOM 812 N N . SER A 1 95 ? 13.606 -7.496 -11.610 1.00 55.66 95 SER A N 1
ATOM 813 C CA . SER A 1 95 ? 13.603 -7.723 -10.157 1.00 55.66 95 SER A CA 1
ATOM 814 C C . SER A 1 95 ? 14.989 -7.664 -9.493 1.00 55.66 95 SER A C 1
ATOM 816 O O . SER A 1 95 ? 15.082 -7.707 -8.275 1.00 55.66 95 SER A O 1
ATOM 818 N N . SER A 1 96 ? 16.068 -7.541 -10.272 1.00 49.53 96 SER A N 1
ATOM 819 C CA . SER A 1 96 ? 17.455 -7.469 -9.804 1.00 49.53 96 SER A CA 1
ATOM 820 C C . SER A 1 96 ? 18.007 -6.049 -9.603 1.00 49.53 96 SER A C 1
ATOM 822 O O . SER A 1 96 ? 19.181 -5.914 -9.263 1.00 49.53 96 SER A O 1
ATOM 824 N N . LYS A 1 97 ? 17.219 -4.990 -9.849 1.00 49.88 97 LYS A N 1
ATOM 825 C CA . LYS A 1 97 ? 17.693 -3.588 -9.823 1.00 49.88 97 LYS A CA 1
ATOM 826 C C . LYS A 1 97 ? 16.990 -2.662 -8.817 1.00 49.88 97 LYS A C 1
ATOM 828 O O . LYS A 1 97 ? 17.214 -1.455 -8.884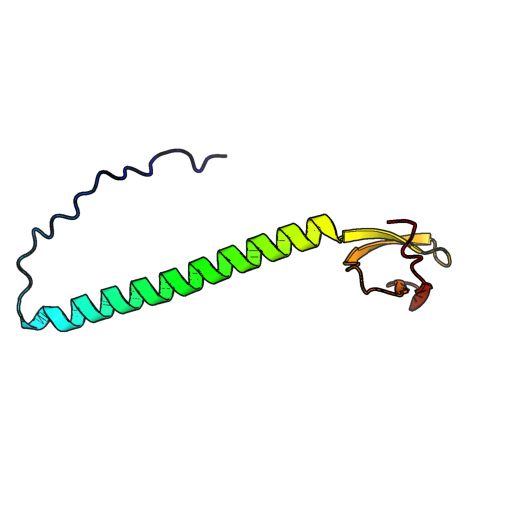 1.00 49.88 97 LYS A O 1
ATOM 833 N N . PHE A 1 98 ? 16.184 -3.197 -7.900 1.00 49.72 98 PHE A N 1
ATOM 834 C CA . PHE A 1 98 ? 15.482 -2.421 -6.869 1.00 49.72 98 PHE A CA 1
ATOM 835 C C . PHE A 1 98 ? 15.732 -2.958 -5.467 1.00 49.72 98 PHE A C 1
ATOM 837 O O . PHE A 1 98 ? 15.927 -4.186 -5.342 1.00 49.72 98 PHE A O 1
#

Foldseek 3Di:
DDPDDDPPVPPPVPPPDDDDPVCVVVVVVVVVVVVVVVVVVVVVVVVVVVVVVQCVVFWDWDQDPPPRDIDIDRHDLPDQWDQDPPPRDIGGDDSPPD